Protein AF-A0A3D5IV07-F1 (afdb_monomer_lite)

Sequence (123 aa):
GIRDPHIYRGQEGNFYLAMTDLHIFAKRDGIRETEWQRDGEKYGWGNNRGFVLMKSSDLINWSNAKVRLDQFFPDLKEVGAAWAPETIYDQKEGKLMLYYTMRMGNERNQMYYSYINDDFDSL

InterPro domains:
  IPR023296 Glycosyl hydrolase, five-bladed beta-propeller domain superfamily [G3DSA:2.115.10.20] (1-121)
  IPR023296 Glycosyl hydrolase, five-bladed beta-propeller domain superfamily [SSF75005] (2-120)

Secondary structure (DSSP, 8-state):
-EEEEEEEE-TTS-EEEEEEE--S-TTTTTS-SSSSSS-HHHH-TT---EEEEEEESSSSS---EEEEHHHH-GGGTTEEEEEEEEEEEETTTTEEEEEEEEEETTS--EEEEEEE-TTSS--

pLDDT: mean 95.97, std 2.64, range [83.69, 98.56]

Structure (mmCIF, N/CA/C/O backbone):
data_AF-A0A3D5IV07-F1
#
_entry.id   AF-A0A3D5IV07-F1
#
loop_
_atom_site.group_PDB
_atom_site.id
_atom_site.type_symbol
_atom_site.label_atom_id
_atom_site.label_alt_id
_atom_site.label_comp_id
_atom_site.label_asym_id
_atom_site.label_entity_id
_atom_site.label_seq_id
_atom_site.pdbx_PDB_ins_code
_atom_site.Cartn_x
_atom_site.Cartn_y
_atom_site.Cartn_z
_atom_site.occupancy
_atom_site.B_iso_or_equiv
_atom_site.auth_seq_id
_atom_site.auth_comp_id
_atom_site.auth_asym_id
_atom_site.auth_atom_id
_atom_site.pdbx_PDB_model_num
ATOM 1 N N . GLY A 1 1 ? 11.918 3.110 0.340 1.00 83.69 1 GLY A N 1
ATOM 2 C CA . GLY A 1 1 ? 11.392 4.453 0.630 1.00 83.69 1 GLY A CA 1
ATOM 3 C C . GLY A 1 1 ? 9.916 4.299 0.895 1.00 83.69 1 GLY A C 1
ATOM 4 O O . GLY A 1 1 ? 9.343 3.337 0.407 1.00 83.69 1 GLY A O 1
ATOM 5 N N . ILE A 1 2 ? 9.322 5.190 1.677 1.00 92.88 2 ILE A N 1
ATOM 6 C CA . ILE A 1 2 ? 7.878 5.197 1.935 1.00 92.88 2 ILE A CA 1
ATOM 7 C C . ILE A 1 2 ? 7.281 6.471 1.353 1.00 92.88 2 ILE A C 1
ATOM 9 O O . ILE A 1 2 ? 7.954 7.505 1.323 1.00 92.88 2 ILE A O 1
ATOM 13 N N . ARG A 1 3 ? 6.053 6.391 0.851 1.00 95.00 3 ARG A N 1
ATOM 14 C CA . ARG A 1 3 ? 5.328 7.543 0.313 1.00 95.00 3 ARG A CA 1
ATOM 15 C C . ARG A 1 3 ? 3.821 7.321 0.379 1.00 95.00 3 ARG A C 1
ATOM 17 O O . ARG A 1 3 ? 3.373 6.207 0.634 1.00 95.00 3 ARG A O 1
ATOM 24 N N . ASP A 1 4 ? 3.089 8.394 0.107 1.00 97.38 4 ASP A N 1
ATOM 25 C CA . ASP A 1 4 ? 1.627 8.426 0.044 1.00 97.38 4 ASP A CA 1
ATOM 26 C C . ASP A 1 4 ? 0.976 7.909 1.350 1.00 97.38 4 ASP A C 1
ATOM 28 O O . ASP A 1 4 ? 0.242 6.925 1.318 1.00 97.38 4 ASP A O 1
ATOM 32 N N . PRO A 1 5 ? 1.294 8.500 2.522 1.00 97.62 5 PRO A N 1
ATOM 33 C CA . PRO A 1 5 ? 0.739 8.036 3.787 1.00 97.62 5 PRO A CA 1
ATOM 34 C C . PRO A 1 5 ? -0.744 8.374 3.912 1.00 97.62 5 PRO A C 1
ATOM 36 O O . PRO A 1 5 ? -1.131 9.541 3.838 1.00 97.62 5 PRO A O 1
ATOM 39 N N . HIS A 1 6 ? -1.549 7.358 4.205 1.00 98.56 6 HIS A N 1
ATOM 40 C CA . HIS A 1 6 ? -2.926 7.513 4.651 1.00 98.56 6 HIS A CA 1
ATOM 41 C C . HIS A 1 6 ? -3.052 7.084 6.111 1.00 98.56 6 HIS A C 1
ATOM 43 O O . HIS A 1 6 ? -2.695 5.956 6.455 1.00 98.56 6 HIS A O 1
ATOM 49 N N . ILE A 1 7 ? -3.583 7.971 6.960 1.00 97.94 7 ILE A N 1
ATOM 50 C CA . ILE A 1 7 ? -3.853 7.681 8.370 1.00 97.94 7 ILE A CA 1
ATOM 51 C C . ILE A 1 7 ? -5.349 7.500 8.620 1.00 97.94 7 ILE A C 1
ATOM 53 O O . ILE A 1 7 ? -6.165 8.322 8.215 1.00 97.94 7 ILE A O 1
ATOM 57 N N . TYR A 1 8 ? -5.699 6.442 9.343 1.00 97.69 8 TYR A N 1
ATOM 58 C CA . TYR A 1 8 ? -7.060 6.145 9.770 1.00 97.69 8 TYR A CA 1
ATOM 59 C C . TYR A 1 8 ? -7.107 5.937 11.285 1.00 97.69 8 TYR A C 1
ATOM 61 O O . TYR A 1 8 ? -6.268 5.234 11.846 1.00 97.69 8 TYR A O 1
ATOM 69 N N . ARG A 1 9 ? -8.101 6.528 11.957 1.00 97.12 9 ARG A N 1
ATOM 70 C CA . ARG A 1 9 ? -8.395 6.256 13.369 1.00 97.12 9 ARG A CA 1
ATOM 71 C C . ARG A 1 9 ? -9.553 5.267 13.444 1.00 97.12 9 ARG A C 1
ATOM 73 O O . ARG A 1 9 ? -10.671 5.605 13.064 1.00 97.12 9 ARG A O 1
ATOM 80 N N . GLY A 1 10 ? -9.283 4.065 13.939 1.00 93.00 10 GLY A N 1
ATOM 81 C CA . GLY A 1 10 ? -10.303 3.042 14.132 1.00 93.00 10 GLY A CA 1
ATOM 82 C C . GLY A 1 10 ? -11.224 3.325 15.308 1.00 93.00 10 GLY A C 1
ATOM 83 O O . GLY A 1 10 ? -10.921 4.123 16.197 1.00 93.00 10 GLY A O 1
ATOM 84 N N . GLN A 1 11 ? -12.347 2.611 15.321 1.00 87.94 11 GLN A N 1
ATOM 85 C CA . GLN A 1 11 ? -13.387 2.742 16.345 1.00 87.94 11 GLN A CA 1
ATOM 86 C C . GLN A 1 11 ? -12.877 2.387 17.751 1.00 87.94 11 GLN A C 1
ATOM 88 O O . GLN A 1 11 ? -13.290 3.003 18.727 1.00 87.94 11 GLN A O 1
ATOM 93 N N . GLU A 1 12 ? -11.916 1.465 17.846 1.00 86.62 12 GLU A N 1
ATOM 94 C CA . GLU A 1 12 ? -11.274 1.049 19.103 1.00 86.62 12 GLU A CA 1
ATOM 95 C C . GLU A 1 12 ? -10.189 2.022 19.599 1.00 86.62 12 GLU A C 1
ATOM 97 O O . GLU A 1 12 ? -9.530 1.773 20.603 1.00 86.62 12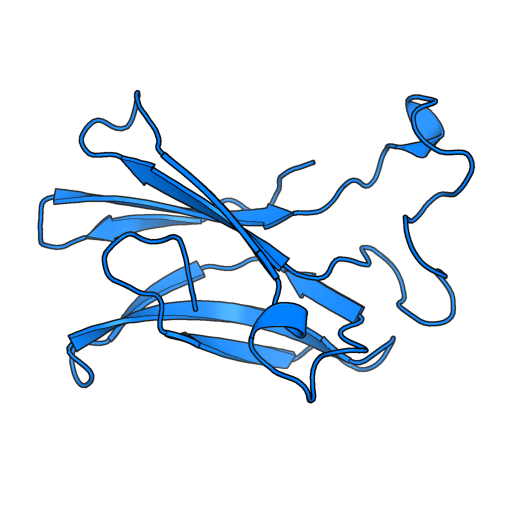 GLU A O 1
ATOM 102 N N . GLY A 1 13 ? -9.967 3.134 18.891 1.00 92.19 13 GLY A N 1
ATOM 103 C CA . GLY A 1 13 ? -8.990 4.156 19.266 1.00 92.19 13 GLY A CA 1
ATOM 104 C C . GLY A 1 13 ? -7.575 3.938 18.724 1.00 92.19 13 GLY A C 1
ATOM 105 O O . GLY A 1 13 ? -6.772 4.863 18.814 1.00 92.19 13 GLY A O 1
ATOM 106 N N . ASN A 1 14 ? -7.289 2.786 18.109 1.00 96.56 14 ASN A N 1
ATOM 107 C CA . ASN A 1 14 ? -6.037 2.547 17.385 1.00 96.56 14 ASN A CA 1
ATOM 108 C C . ASN A 1 14 ? -5.934 3.406 16.111 1.00 96.56 14 ASN A C 1
ATOM 110 O O . ASN A 1 14 ? -6.934 3.711 15.454 1.00 96.56 14 ASN A O 1
ATOM 114 N N . PHE A 1 15 ? -4.706 3.748 15.742 1.00 98.12 15 PHE A N 1
ATOM 115 C CA . PHE A 1 15 ? -4.332 4.461 14.528 1.00 98.12 15 PHE A CA 1
ATOM 116 C C . PHE A 1 15 ? -3.629 3.518 13.560 1.00 98.12 15 PHE A C 1
ATOM 118 O O . PHE A 1 15 ? -2.778 2.724 13.958 1.00 98.12 15 PHE A O 1
ATOM 125 N N . TYR A 1 16 ? -3.966 3.647 12.285 1.00 98.19 16 TYR A N 1
ATOM 126 C CA . TYR A 1 16 ? -3.497 2.792 11.208 1.00 98.19 16 TYR A CA 1
ATOM 127 C C . TYR A 1 16 ? -2.901 3.660 10.107 1.00 98.19 16 TYR A C 1
ATOM 129 O O . TYR A 1 16 ? -3.546 4.606 9.657 1.00 98.19 16 TYR A O 1
ATOM 137 N N . LEU A 1 17 ? -1.684 3.345 9.678 1.00 98.25 17 LEU A N 1
ATOM 138 C CA . LEU A 1 17 ? -1.005 3.997 8.565 1.00 98.25 17 LEU A CA 1
ATOM 139 C C . LEU A 1 17 ? -0.767 2.992 7.448 1.00 98.25 17 LEU A C 1
ATOM 141 O O . LEU A 1 17 ? -0.115 1.972 7.662 1.00 98.25 17 LEU A O 1
ATOM 145 N N . ALA A 1 18 ? -1.237 3.318 6.251 1.00 98.56 18 ALA A N 1
ATOM 146 C CA . ALA A 1 18 ? -0.927 2.582 5.037 1.00 98.56 18 ALA A CA 1
ATOM 147 C C . ALA A 1 18 ? -0.093 3.460 4.100 1.00 98.56 18 ALA A C 1
ATOM 149 O O . ALA A 1 18 ? -0.383 4.644 3.927 1.00 98.56 18 ALA A O 1
ATOM 150 N N . MET A 1 19 ? 0.968 2.891 3.526 1.00 98.56 19 MET A N 1
ATOM 151 C CA . MET A 1 19 ? 1.907 3.608 2.659 1.00 98.56 19 MET A CA 1
ATOM 152 C C . MET A 1 19 ? 2.411 2.728 1.524 1.00 98.56 19 MET A C 1
ATOM 154 O O . MET A 1 19 ? 2.585 1.519 1.678 1.00 98.56 19 MET A O 1
ATOM 158 N N . THR A 1 20 ? 2.756 3.352 0.405 1.00 98.25 20 THR A N 1
ATOM 159 C CA . THR A 1 20 ? 3.475 2.702 -0.693 1.00 98.25 20 THR A CA 1
ATOM 160 C C . THR A 1 20 ? 4.913 2.357 -0.264 1.00 98.25 20 THR A C 1
ATOM 162 O O . THR A 1 20 ? 5.668 3.256 0.121 1.00 98.25 20 THR A O 1
ATOM 165 N N . ASP A 1 21 ? 5.344 1.093 -0.407 1.00 96.25 21 ASP A N 1
ATOM 166 C CA . ASP A 1 21 ? 6.762 0.703 -0.271 1.00 96.25 21 ASP A CA 1
ATOM 167 C C . ASP A 1 21 ? 7.496 0.899 -1.607 1.00 96.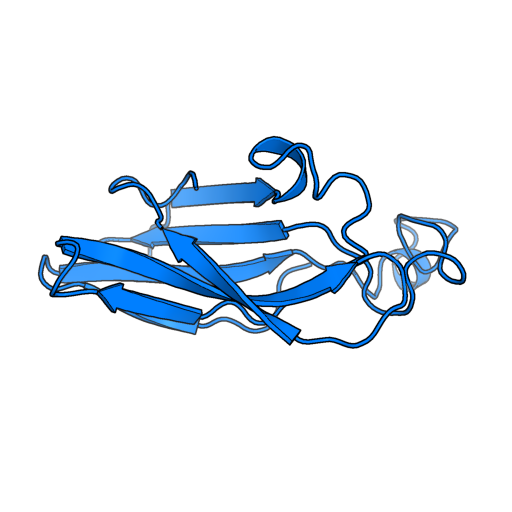25 21 ASP A C 1
ATOM 169 O O . ASP A 1 21 ? 7.499 0.018 -2.470 1.00 96.25 21 ASP A O 1
ATOM 173 N N . LEU A 1 22 ? 8.086 2.079 -1.821 1.00 94.12 22 LEU A N 1
ATOM 174 C CA . LEU A 1 22 ? 8.770 2.423 -3.069 1.00 94.12 22 LEU A CA 1
ATOM 175 C C . LEU A 1 22 ? 10.048 3.237 -2.840 1.00 94.12 22 LEU A C 1
ATOM 177 O O . LEU A 1 22 ? 10.065 4.286 -2.195 1.00 94.12 22 LEU A O 1
ATOM 181 N N . HIS A 1 23 ? 11.155 2.781 -3.430 1.00 90.31 23 HIS A N 1
ATOM 182 C CA . HIS A 1 23 ? 12.438 3.483 -3.385 1.00 90.31 23 HIS A CA 1
ATOM 183 C C . HIS A 1 23 ? 12.842 4.030 -4.763 1.00 90.31 23 HIS A C 1
ATOM 185 O O . HIS A 1 23 ? 13.419 3.301 -5.571 1.00 90.31 23 HIS A O 1
ATOM 191 N N . ILE A 1 24 ? 12.570 5.320 -4.996 1.00 90.81 24 ILE A N 1
ATOM 192 C CA . ILE A 1 24 ? 12.813 6.002 -6.284 1.00 90.81 24 ILE A CA 1
ATOM 193 C C . ILE A 1 24 ? 14.229 6.588 -6.441 1.00 90.81 24 ILE A C 1
ATOM 195 O O . ILE A 1 24 ? 14.641 6.893 -7.552 1.00 90.81 24 ILE A O 1
ATOM 199 N N . PHE A 1 25 ? 14.991 6.741 -5.352 1.00 91.25 25 PHE A N 1
ATOM 200 C CA . PHE A 1 25 ? 16.311 7.390 -5.371 1.00 91.25 25 PHE A CA 1
ATOM 201 C C . PHE A 1 25 ? 17.490 6.449 -5.103 1.00 91.25 25 PHE A C 1
ATOM 203 O O . PHE A 1 25 ? 18.618 6.909 -4.964 1.00 91.25 25 PHE A O 1
ATOM 210 N N . ALA A 1 26 ? 17.262 5.131 -5.113 1.00 92.12 26 ALA A N 1
ATOM 211 C CA . ALA A 1 26 ? 18.296 4.149 -4.783 1.00 92.12 26 ALA A CA 1
ATOM 212 C C . ALA A 1 26 ? 19.564 4.296 -5.641 1.00 92.12 26 ALA A C 1
ATOM 214 O O . ALA A 1 26 ? 20.663 4.123 -5.126 1.00 92.12 26 ALA A O 1
ATOM 215 N N . LYS A 1 27 ? 19.417 4.649 -6.927 1.00 93.75 27 LYS A N 1
ATOM 216 C CA . LYS A 1 27 ? 20.554 4.895 -7.823 1.00 93.75 27 LYS A CA 1
ATOM 217 C C . LYS A 1 27 ? 21.304 6.182 -7.518 1.00 93.75 27 LYS A C 1
ATOM 219 O O . LYS A 1 27 ? 22.526 6.168 -7.437 1.00 93.75 27 LYS A O 1
ATOM 224 N N . ARG A 1 28 ? 20.575 7.283 -7.317 1.00 94.12 28 ARG A N 1
ATOM 225 C CA . ARG A 1 28 ? 21.157 8.573 -6.913 1.00 94.12 28 ARG A CA 1
ATOM 226 C C . ARG A 1 28 ? 21.969 8.425 -5.624 1.00 94.12 28 ARG A C 1
ATOM 228 O O . ARG A 1 28 ? 23.045 8.997 -5.520 1.00 94.12 28 ARG A O 1
ATOM 235 N N . ASP A 1 29 ? 21.454 7.638 -4.684 1.00 94.44 29 ASP A N 1
ATOM 236 C CA . ASP A 1 29 ? 22.039 7.456 -3.354 1.00 94.44 29 ASP A CA 1
ATOM 237 C C . ASP A 1 29 ? 23.113 6.347 -3.316 1.00 94.44 29 ASP A C 1
ATOM 239 O O . ASP A 1 29 ? 23.601 6.007 -2.242 1.00 94.44 29 ASP A O 1
ATOM 243 N N . GLY A 1 30 ? 23.481 5.757 -4.463 1.00 95.38 30 GLY A N 1
ATOM 244 C CA . GLY A 1 30 ? 24.514 4.715 -4.548 1.00 95.38 30 GLY A CA 1
ATOM 245 C C . GLY A 1 30 ? 24.134 3.372 -3.905 1.00 95.38 30 GLY A C 1
ATOM 246 O O . GLY A 1 30 ? 24.998 2.543 -3.645 1.00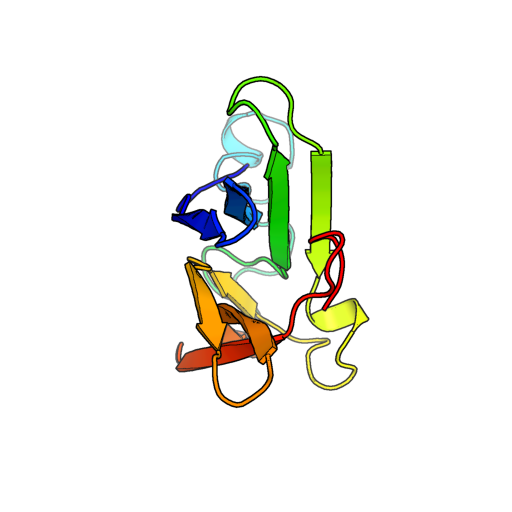 95.38 30 GLY A O 1
ATOM 247 N N . ILE A 1 31 ? 22.846 3.142 -3.634 1.00 93.69 31 ILE A N 1
ATOM 248 C CA . ILE A 1 31 ? 22.315 1.913 -3.016 1.00 93.69 31 ILE A CA 1
ATOM 249 C C . ILE A 1 31 ? 22.053 0.827 -4.077 1.00 93.69 31 ILE A C 1
ATOM 251 O O . ILE A 1 31 ? 21.967 -0.359 -3.755 1.00 93.69 31 ILE A O 1
ATOM 255 N N . ARG A 1 32 ? 21.888 1.217 -5.348 1.00 92.88 32 ARG A N 1
ATOM 256 C CA . ARG A 1 32 ? 21.618 0.310 -6.473 1.00 92.88 32 ARG A CA 1
ATOM 257 C C . ARG A 1 32 ? 22.132 0.890 -7.793 1.00 92.88 32 ARG A C 1
ATOM 259 O O . ARG A 1 32 ? 21.951 2.068 -8.045 1.00 92.88 32 ARG A O 1
ATOM 266 N N . GLU A 1 33 ? 22.650 0.055 -8.689 1.00 94.75 33 GLU A N 1
ATOM 267 C CA . GLU A 1 33 ? 23.125 0.500 -10.018 1.00 94.75 33 GLU A CA 1
ATOM 268 C C . GLU A 1 33 ? 21.989 0.860 -10.998 1.00 94.75 33 GLU A C 1
ATOM 270 O O . GLU A 1 33 ? 22.135 1.679 -11.913 1.00 94.75 33 GLU A O 1
ATOM 275 N N . THR A 1 34 ? 20.822 0.248 -10.808 1.00 92.25 34 THR A N 1
ATOM 276 C CA . THR A 1 34 ? 19.626 0.427 -11.635 1.00 92.25 34 THR A CA 1
ATOM 277 C C . THR A 1 34 ? 18.640 1.411 -11.009 1.00 92.25 34 THR A C 1
ATOM 279 O O . THR A 1 34 ? 18.480 1.483 -9.787 1.00 92.25 34 THR A O 1
ATOM 282 N N . GLU A 1 35 ? 17.921 2.149 -11.860 1.00 89.88 35 GLU A N 1
ATOM 283 C CA . GLU A 1 35 ? 16.878 3.094 -11.434 1.00 89.88 35 GLU A CA 1
ATOM 284 C C . GLU A 1 35 ? 15.817 2.394 -10.572 1.00 89.88 35 GLU A C 1
ATOM 286 O O . GLU A 1 35 ? 15.544 2.813 -9.446 1.00 89.88 35 GLU A O 1
ATOM 291 N N . TRP A 1 36 ? 15.315 1.250 -11.042 1.00 92.12 36 TRP A N 1
ATOM 292 C CA . TRP A 1 36 ? 14.306 0.431 -10.374 1.00 92.12 36 TRP A CA 1
ATOM 293 C C . TRP A 1 36 ? 14.869 -0.906 -9.886 1.00 92.12 36 TRP A C 1
ATOM 295 O O . TRP A 1 36 ? 15.891 -1.381 -10.378 1.00 92.12 36 TRP A O 1
ATOM 305 N N . GLN A 1 37 ? 14.203 -1.532 -8.907 1.00 89.88 37 GLN A N 1
ATOM 306 C CA . GLN A 1 37 ? 14.599 -2.868 -8.433 1.00 89.88 37 GLN A CA 1
ATOM 307 C C . GLN A 1 37 ? 14.297 -3.949 -9.477 1.00 89.88 37 GLN A C 1
ATOM 309 O O . GLN A 1 37 ? 14.949 -4.990 -9.495 1.00 89.88 37 GLN A O 1
ATOM 314 N N . ARG A 1 38 ? 13.283 -3.717 -10.314 1.00 94.00 38 ARG A N 1
ATOM 315 C CA . ARG A 1 38 ? 12.887 -4.599 -11.410 1.00 94.00 38 ARG A CA 1
ATOM 316 C C . ARG A 1 38 ? 12.956 -3.860 -12.736 1.00 94.00 38 ARG A C 1
ATOM 318 O O . ARG A 1 38 ? 12.981 -2.634 -12.757 1.00 94.00 38 ARG A O 1
ATOM 325 N N . ASP A 1 39 ? 12.930 -4.632 -13.813 1.00 95.12 39 ASP A N 1
ATOM 326 C CA . ASP A 1 39 ? 12.893 -4.157 -15.194 1.00 95.12 39 ASP A CA 1
ATOM 327 C C . ASP A 1 39 ? 11.865 -3.021 -15.401 1.00 95.12 39 ASP A C 1
ATOM 329 O O . ASP A 1 39 ? 10.671 -3.171 -15.122 1.00 95.12 39 ASP A O 1
ATOM 333 N N . GLY A 1 40 ? 12.350 -1.863 -15.854 1.00 94.00 40 GLY A N 1
ATOM 334 C CA . GLY A 1 40 ? 11.526 -0.676 -16.072 1.00 94.00 40 GLY A CA 1
ATOM 335 C C . GLY A 1 40 ? 10.635 -0.762 -17.313 1.00 94.00 40 GLY A C 1
ATOM 336 O O . GLY A 1 40 ? 9.561 -0.170 -17.311 1.00 94.00 40 GLY A O 1
ATOM 337 N N . GLU A 1 41 ? 11.025 -1.518 -18.340 1.00 94.88 41 GLU A N 1
ATOM 338 C CA . GLU A 1 41 ? 10.206 -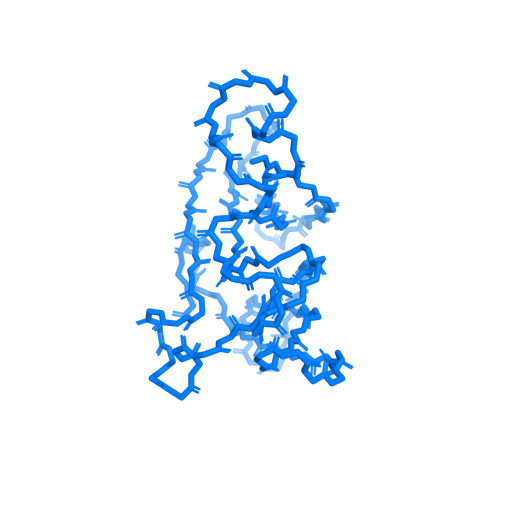1.731 -19.539 1.00 94.88 41 GLU A CA 1
ATOM 339 C C . GLU A 1 41 ? 9.042 -2.675 -19.223 1.00 94.88 41 GLU A C 1
ATOM 341 O O . GLU A 1 41 ? 7.892 -2.397 -19.574 1.00 94.88 41 GLU A O 1
ATOM 346 N N . LYS A 1 42 ? 9.323 -3.751 -18.477 1.00 97.06 42 LYS A N 1
ATOM 347 C CA . LYS A 1 42 ? 8.320 -4.759 -18.107 1.00 97.06 42 LYS A CA 1
ATOM 348 C C . LYS A 1 42 ? 7.312 -4.260 -17.070 1.00 97.06 42 LYS A C 1
ATOM 350 O O . LYS A 1 42 ? 6.132 -4.593 -17.165 1.00 97.06 42 LYS A O 1
ATOM 355 N N . TYR A 1 43 ? 7.754 -3.498 -16.065 1.00 96.94 43 TYR A N 1
ATOM 356 C CA . TYR A 1 43 ? 6.899 -3.106 -14.932 1.00 96.94 43 TYR A CA 1
ATOM 357 C C . TYR A 1 43 ? 6.600 -1.606 -14.856 1.00 96.94 43 TYR A C 1
ATOM 359 O O . TYR A 1 43 ? 5.839 -1.177 -13.986 1.00 96.94 43 TYR A O 1
ATOM 367 N N . GLY A 1 44 ? 7.184 -0.795 -15.737 1.00 95.06 44 GLY A N 1
ATOM 368 C CA . GLY A 1 44 ? 6.986 0.650 -15.761 1.00 95.06 44 GLY A CA 1
ATOM 369 C C . GLY A 1 44 ? 7.617 1.390 -14.576 1.00 95.06 44 GLY A C 1
ATOM 370 O O . GLY A 1 44 ? 8.335 0.828 -13.738 1.00 95.06 44 GLY A O 1
ATOM 371 N N . TRP A 1 45 ? 7.317 2.689 -14.507 1.00 93.88 45 TRP A N 1
ATOM 372 C CA . TRP A 1 45 ? 7.800 3.587 -13.457 1.00 93.88 45 TRP A CA 1
ATOM 373 C C . TRP A 1 45 ? 7.246 3.198 -12.088 1.00 93.88 45 TRP A C 1
ATOM 375 O O . TRP A 1 45 ? 6.126 2.704 -11.990 1.00 93.88 45 TRP A O 1
ATOM 385 N N . GLY A 1 46 ? 8.001 3.454 -11.019 1.00 92.19 46 GLY A N 1
ATOM 386 C CA . GLY A 1 46 ? 7.515 3.247 -9.655 1.00 92.19 46 GLY A CA 1
ATOM 387 C C . GLY A 1 46 ? 7.234 1.781 -9.326 1.00 92.19 46 GLY A C 1
ATOM 388 O O . GLY A 1 46 ? 6.365 1.496 -8.504 1.00 92.19 46 GLY A O 1
ATOM 389 N N . ASN A 1 47 ? 7.931 0.848 -9.983 1.00 93.88 47 ASN A N 1
ATOM 390 C CA . ASN A 1 47 ? 7.617 -0.560 -9.826 1.00 93.88 47 ASN A CA 1
ATOM 391 C C . ASN A 1 47 ? 7.866 -1.043 -8.387 1.00 93.88 47 ASN A C 1
ATOM 393 O O . ASN A 1 47 ? 8.984 -1.049 -7.875 1.00 93.88 47 ASN A O 1
ATOM 397 N N . ASN A 1 48 ? 6.791 -1.467 -7.734 1.00 95.56 48 ASN A N 1
ATOM 398 C CA . ASN A 1 48 ? 6.792 -2.059 -6.402 1.00 95.56 48 ASN A CA 1
ATOM 399 C C . ASN A 1 48 ? 5.732 -3.164 -6.330 1.00 95.56 48 ASN A C 1
ATOM 401 O O . ASN A 1 48 ? 5.034 -3.438 -7.304 1.00 95.56 48 ASN A O 1
ATOM 405 N N . ARG A 1 49 ? 5.651 -3.838 -5.183 1.00 96.44 49 ARG A N 1
ATOM 406 C CA . ARG A 1 49 ? 4.783 -5.015 -5.009 1.00 96.44 49 ARG A CA 1
ATOM 407 C C . ARG A 1 49 ? 3.869 -4.926 -3.795 1.00 96.44 49 ARG A C 1
ATOM 409 O O . ARG A 1 49 ? 3.170 -5.890 -3.494 1.00 96.44 49 ARG A O 1
ATOM 416 N N . GLY A 1 50 ? 3.924 -3.829 -3.051 1.00 96.81 50 GLY A N 1
ATOM 417 C CA . GLY A 1 50 ? 3.310 -3.825 -1.742 1.00 96.81 50 GLY A CA 1
ATOM 418 C C . GLY A 1 50 ? 3.459 -2.544 -0.952 1.00 96.81 50 GLY A C 1
ATOM 419 O O . GLY A 1 50 ? 3.884 -1.499 -1.449 1.00 96.81 50 GLY A O 1
ATOM 420 N N . PHE A 1 51 ? 3.095 -2.682 0.309 1.00 98.25 51 PHE A N 1
ATOM 421 C CA . PHE A 1 51 ? 2.826 -1.594 1.221 1.00 98.25 51 PHE A CA 1
ATOM 422 C C . PHE A 1 51 ? 3.647 -1.747 2.493 1.00 98.25 51 PHE A C 1
ATOM 424 O O . PHE A 1 51 ? 4.081 -2.845 2.855 1.00 98.25 51 PHE A O 1
ATOM 431 N N . VAL A 1 52 ? 3.810 -0.631 3.190 1.00 98.31 52 VAL A N 1
ATOM 432 C CA . VAL A 1 52 ? 4.161 -0.629 4.606 1.00 98.31 52 VAL A CA 1
ATOM 433 C C . VAL A 1 52 ? 2.895 -0.308 5.385 1.00 98.31 52 VAL A C 1
ATOM 435 O O . VAL A 1 52 ? 2.275 0.730 5.147 1.00 98.31 52 VAL A O 1
ATOM 438 N N . LEU A 1 53 ? 2.522 -1.207 6.291 1.00 98.50 53 LEU A N 1
ATOM 439 C CA . LEU A 1 53 ? 1.416 -1.032 7.225 1.00 98.50 53 LEU A CA 1
ATOM 440 C C . LEU A 1 53 ? 1.978 -0.770 8.618 1.00 98.50 53 LEU A C 1
ATOM 442 O O . LEU A 1 53 ? 2.971 -1.384 9.011 1.00 98.50 53 LEU A O 1
ATOM 446 N N . MET A 1 54 ? 1.377 0.159 9.355 1.00 98.38 54 MET A N 1
ATOM 447 C CA . MET A 1 54 ? 1.774 0.472 10.726 1.00 98.38 54 MET A CA 1
ATOM 448 C C . MET A 1 54 ? 0.545 0.688 11.604 1.00 98.38 54 MET A C 1
ATOM 450 O O . MET A 1 54 ? -0.421 1.319 11.174 1.00 98.38 54 MET A O 1
ATOM 454 N N . LYS A 1 55 ? 0.597 0.199 12.846 1.00 98.06 55 LYS A N 1
ATOM 455 C CA . LYS A 1 55 ? -0.461 0.358 13.853 1.00 98.06 55 LYS A CA 1
ATOM 456 C C . LYS A 1 55 ? 0.109 1.002 15.112 1.00 98.06 55 LYS A C 1
ATOM 458 O O . LYS A 1 55 ? 1.227 0.688 15.518 1.00 98.06 55 LYS A O 1
ATOM 463 N N . SER A 1 56 ? -0.647 1.902 15.730 1.00 98.12 56 SER A N 1
ATOM 464 C CA . SER A 1 56 ? -0.257 2.586 16.966 1.00 98.12 56 SER A CA 1
ATOM 465 C C . SER A 1 56 ? -1.465 2.884 17.841 1.00 98.12 56 SER A C 1
ATOM 467 O O . SER A 1 56 ? -2.544 3.172 17.333 1.00 98.12 56 SER A O 1
ATOM 469 N N . SER A 1 57 ? -1.281 2.869 19.158 1.00 97.44 57 SER A N 1
ATOM 470 C CA . SER A 1 57 ? -2.282 3.333 20.123 1.00 97.44 57 SER A CA 1
ATOM 471 C C . SER A 1 57 ? -2.076 4.791 20.559 1.00 97.44 57 SER A C 1
ATOM 473 O O . SER A 1 57 ? -2.952 5.356 21.207 1.00 97.44 57 SER A O 1
ATOM 475 N N . ASP A 1 58 ? -0.928 5.403 20.246 1.00 97.19 58 ASP A N 1
ATOM 476 C CA . ASP A 1 58 ? -0.504 6.696 20.807 1.00 97.19 58 ASP A CA 1
ATOM 477 C C . ASP A 1 58 ? 0.086 7.687 19.785 1.00 97.19 58 ASP A C 1
ATOM 479 O O . ASP A 1 58 ? 0.494 8.779 20.172 1.00 97.19 58 ASP A O 1
ATOM 483 N N . LEU A 1 59 ? 0.115 7.332 18.493 1.00 97.38 59 LEU A N 1
ATOM 484 C CA . LEU A 1 59 ? 0.735 8.083 17.386 1.00 97.38 59 LEU A CA 1
ATOM 485 C C . LEU A 1 59 ? 2.263 8.243 17.469 1.00 97.38 59 LEU A C 1
ATOM 487 O O . LEU A 1 59 ? 2.859 8.844 16.572 1.00 97.38 59 LEU A O 1
ATOM 491 N N . ILE A 1 60 ? 2.911 7.687 18.491 1.00 97.38 60 ILE A N 1
ATOM 492 C CA . ILE A 1 60 ? 4.352 7.812 18.744 1.00 97.38 60 ILE A CA 1
ATOM 493 C C . ILE A 1 60 ? 5.041 6.475 18.479 1.00 97.38 60 ILE A C 1
ATOM 495 O O . ILE A 1 60 ? 6.021 6.409 17.737 1.00 97.38 60 ILE A O 1
ATOM 499 N N . ASN A 1 61 ? 4.516 5.408 19.075 1.00 98.00 61 ASN A N 1
ATOM 500 C CA . ASN A 1 61 ? 5.054 4.061 19.012 1.00 98.00 61 ASN A CA 1
ATOM 501 C C . ASN A 1 61 ? 4.256 3.254 17.994 1.00 98.00 61 ASN A C 1
ATOM 503 O O . ASN A 1 61 ? 3.041 3.099 18.128 1.00 98.00 61 ASN A O 1
ATOM 507 N N . TRP A 1 62 ? 4.942 2.735 16.980 1.00 98.12 62 TRP A N 1
ATOM 508 C CA . TRP A 1 62 ? 4.307 2.065 15.851 1.00 98.12 62 TRP A CA 1
ATOM 509 C C . TRP A 1 62 ? 4.851 0.651 15.655 1.00 98.12 62 TRP A C 1
ATOM 511 O O . TRP A 1 62 ? 6.066 0.454 15.569 1.00 98.12 62 TRP A O 1
ATOM 521 N N . SER A 1 63 ? 3.953 -0.325 15.500 1.00 98.00 63 SER A N 1
ATOM 522 C CA . SER A 1 63 ? 4.303 -1.571 14.816 1.00 98.00 63 SER A CA 1
ATOM 523 C C . SER A 1 63 ? 4.523 -1.289 13.326 1.00 98.00 63 SER A C 1
ATOM 525 O O . SER A 1 63 ? 4.066 -0.272 12.801 1.00 98.00 63 SER A O 1
ATOM 527 N N . ASN A 1 64 ? 5.245 -2.166 12.632 1.00 96.44 64 ASN A N 1
ATOM 528 C CA . ASN A 1 64 ? 5.411 -2.063 11.187 1.00 96.44 64 ASN A CA 1
ATOM 529 C C . ASN A 1 64 ? 5.412 -3.446 10.539 1.00 96.44 64 ASN A C 1
ATOM 531 O O . ASN A 1 64 ? 6.016 -4.381 11.063 1.00 96.44 64 ASN A O 1
ATOM 535 N N . ALA A 1 65 ? 4.777 -3.539 9.377 1.00 97.94 65 ALA A N 1
ATOM 536 C CA . ALA A 1 65 ? 4.719 -4.734 8.558 1.00 97.94 65 ALA A CA 1
ATOM 537 C C . ALA A 1 65 ? 4.930 -4.373 7.086 1.00 97.94 65 ALA A C 1
ATOM 539 O O . ALA A 1 65 ? 4.468 -3.336 6.606 1.00 97.94 65 ALA A O 1
ATOM 540 N N . LYS A 1 66 ? 5.640 -5.240 6.360 1.00 97.44 66 LYS A N 1
ATOM 541 C CA . LYS A 1 66 ? 5.796 -5.143 4.904 1.00 97.44 66 LYS A CA 1
ATOM 542 C C . LYS A 1 66 ? 4.889 -6.171 4.264 1.00 97.44 66 LYS A C 1
ATOM 544 O O . LYS A 1 66 ? 5.108 -7.367 4.426 1.00 97.44 66 LYS A O 1
ATOM 549 N N . VAL A 1 67 ? 3.916 -5.697 3.508 1.00 97.50 67 VAL A N 1
ATOM 550 C CA . VAL A 1 67 ? 2.853 -6.531 2.957 1.00 97.50 67 VAL A CA 1
ATOM 551 C C . VAL A 1 67 ? 2.955 -6.521 1.444 1.00 97.50 67 VAL A C 1
ATOM 553 O O . VAL A 1 67 ? 2.944 -5.457 0.831 1.00 97.50 67 VAL A O 1
ATOM 556 N N . ARG A 1 68 ? 3.074 -7.699 0.827 1.00 96.50 68 ARG A N 1
ATOM 557 C CA . ARG A 1 68 ? 3.269 -7.844 -0.620 1.00 96.50 68 ARG A CA 1
ATOM 558 C C . ARG A 1 68 ? 2.148 -8.640 -1.258 1.00 96.50 68 ARG A C 1
ATOM 560 O O . ARG A 1 68 ? 1.983 -9.812 -0.946 1.00 96.50 68 ARG A O 1
ATOM 567 N N . LEU A 1 69 ? 1.466 -8.038 -2.228 1.00 97.44 69 LEU A N 1
ATOM 568 C CA . LEU A 1 69 ? 0.335 -8.657 -2.924 1.00 97.44 69 LEU A CA 1
ATOM 569 C C . LEU A 1 69 ? 0.702 -10.007 -3.552 1.00 97.44 69 LEU A C 1
ATOM 571 O O . LEU A 1 69 ? -0.048 -10.970 -3.435 1.00 97.44 69 LEU A O 1
ATOM 575 N N . ASP A 1 70 ? 1.893 -10.106 -4.141 1.00 96.19 70 ASP A N 1
ATOM 576 C CA . ASP A 1 70 ? 2.362 -11.319 -4.816 1.00 96.19 70 ASP A CA 1
ATOM 577 C C . ASP A 1 70 ? 2.618 -12.516 -3.880 1.00 96.19 70 ASP A C 1
ATOM 579 O O . ASP A 1 70 ? 2.765 -13.643 -4.351 1.00 96.19 70 ASP A O 1
ATOM 583 N N . GLN A 1 71 ? 2.680 -12.284 -2.564 1.00 96.88 71 GLN A N 1
ATOM 584 C CA . GLN A 1 71 ? 2.838 -13.343 -1.563 1.00 96.88 71 GLN A CA 1
ATOM 585 C C . GLN A 1 71 ? 1.497 -13.923 -1.099 1.00 96.88 71 GLN A C 1
ATOM 587 O O . GLN A 1 71 ? 1.457 -15.083 -0.697 1.00 96.88 71 GLN A O 1
ATOM 592 N N . PHE A 1 72 ? 0.418 -13.142 -1.185 1.00 95.38 72 PHE A N 1
ATOM 593 C CA . PHE A 1 72 ? -0.926 -13.547 -0.758 1.00 95.38 72 PHE A CA 1
ATOM 594 C C . PHE A 1 72 ? -1.793 -14.022 -1.926 1.00 95.38 72 PHE A C 1
ATOM 596 O O . PHE A 1 72 ? -2.633 -14.902 -1.760 1.00 95.38 72 PHE A O 1
ATOM 603 N N . PHE A 1 73 ? -1.557 -13.487 -3.126 1.00 95.62 73 PHE A N 1
ATOM 604 C CA . PHE A 1 73 ? -2.373 -13.758 -4.305 1.00 95.62 73 PHE A CA 1
ATOM 605 C C . PHE A 1 73 ? -1.496 -14.313 -5.437 1.00 95.62 73 PHE A C 1
ATOM 607 O O . PHE A 1 73 ? -0.758 -13.550 -6.068 1.00 95.62 73 PHE A O 1
ATOM 614 N N . PRO A 1 74 ? -1.561 -15.629 -5.730 1.00 93.69 74 PRO A N 1
ATOM 615 C CA . PRO A 1 74 ? -0.729 -16.266 -6.755 1.00 93.69 74 PRO A CA 1
ATOM 616 C C . PRO A 1 74 ? -0.834 -15.625 -8.145 1.00 93.69 74 PRO A C 1
ATOM 618 O O . PRO A 1 74 ? 0.158 -15.583 -8.874 1.00 93.69 74 PRO A O 1
ATOM 621 N N . ASP A 1 75 ? -2.002 -15.080 -8.484 1.00 95.56 75 ASP A N 1
ATOM 622 C CA . ASP A 1 75 ? -2.259 -14.424 -9.771 1.00 95.56 75 ASP A CA 1
ATOM 623 C C . ASP A 1 75 ? -1.571 -13.051 -9.886 1.00 95.56 75 ASP A C 1
ATOM 625 O O . ASP A 1 75 ? -1.411 -12.515 -10.981 1.00 95.56 75 ASP A O 1
ATOM 629 N N . LEU A 1 76 ? -1.088 -12.493 -8.768 1.00 96.62 76 LEU A N 1
ATOM 630 C CA . LEU A 1 76 ? -0.422 -11.190 -8.702 1.00 96.62 76 LEU A CA 1
ATOM 631 C C . LEU A 1 76 ? 1.111 -11.287 -8.713 1.00 96.62 76 LEU A C 1
ATOM 633 O O . LEU A 1 76 ? 1.794 -10.304 -8.422 1.00 96.62 76 LEU A O 1
ATOM 637 N N . LYS A 1 77 ? 1.687 -12.434 -9.104 1.00 95.94 77 LYS A N 1
ATOM 638 C CA . LYS A 1 77 ? 3.152 -12.602 -9.246 1.00 95.94 77 LYS A CA 1
ATOM 639 C C . LYS A 1 77 ? 3.810 -11.540 -10.128 1.00 95.94 77 LYS A C 1
ATOM 641 O O . LYS A 1 77 ? 4.936 -11.122 -9.863 1.00 95.94 77 LYS A O 1
ATOM 646 N N . GLU A 1 78 ? 3.093 -11.084 -11.148 1.00 96.81 78 GLU A N 1
ATOM 647 C CA . GLU A 1 78 ? 3.553 -10.091 -12.121 1.00 96.81 78 GLU A CA 1
ATOM 648 C C . GLU A 1 78 ? 3.000 -8.681 -11.838 1.00 96.81 78 GLU A C 1
ATOM 650 O O . GLU A 1 78 ? 2.943 -7.837 -12.735 1.00 96.81 78 GLU A O 1
ATOM 655 N N . VAL A 1 79 ? 2.601 -8.393 -10.590 1.00 97.50 79 VAL A N 1
ATOM 656 C CA . VAL A 1 79 ? 2.139 -7.056 -10.192 1.00 97.50 79 VAL A CA 1
ATOM 657 C C . VAL A 1 79 ? 3.208 -6.004 -10.497 1.00 97.50 79 VAL A C 1
ATOM 659 O O . VAL A 1 79 ? 4.362 -6.098 -10.065 1.00 97.50 79 VAL A O 1
ATOM 662 N N . GLY A 1 80 ? 2.838 -4.990 -11.271 1.00 97.31 80 GLY A N 1
ATOM 663 C CA . GLY A 1 80 ? 3.726 -3.910 -11.690 1.00 97.31 80 GLY A CA 1
ATOM 664 C C . GLY A 1 80 ? 3.877 -2.830 -10.633 1.00 97.31 80 GLY A C 1
ATOM 665 O O . GLY A 1 80 ? 4.987 -2.366 -10.366 1.00 97.31 80 GLY A O 1
ATOM 666 N N . ALA A 1 81 ? 2.763 -2.475 -10.003 1.00 97.06 81 ALA A N 1
ATOM 667 C CA . ALA A 1 81 ? 2.694 -1.448 -8.980 1.00 97.06 81 ALA A CA 1
ATOM 668 C C . ALA A 1 81 ? 1.559 -1.717 -7.996 1.00 97.06 81 ALA A C 1
ATOM 670 O O . ALA A 1 81 ? 0.524 -2.249 -8.390 1.00 97.06 81 ALA A O 1
ATOM 671 N N . ALA A 1 82 ? 1.755 -1.280 -6.756 1.00 97.69 82 ALA A N 1
ATOM 672 C CA . ALA A 1 82 ? 0.764 -1.261 -5.688 1.00 97.69 82 ALA A CA 1
ATOM 673 C C . ALA A 1 82 ? 0.942 0.048 -4.901 1.00 97.69 82 ALA A C 1
ATOM 675 O O . ALA A 1 82 ? 1.909 0.192 -4.151 1.00 97.69 82 ALA A O 1
ATOM 676 N N . TRP A 1 83 ? 0.077 1.035 -5.129 1.00 98.06 83 TRP A N 1
ATOM 677 C CA . TRP A 1 83 ? 0.320 2.439 -4.776 1.00 98.06 83 TRP A CA 1
ATOM 678 C C . TRP A 1 83 ? -0.830 3.094 -4.027 1.00 98.06 83 TRP A C 1
ATOM 680 O O . TRP A 1 83 ? -1.987 2.713 -4.206 1.00 98.06 83 TRP A O 1
ATOM 690 N N . ALA A 1 84 ? -0.468 4.138 -3.276 1.00 98.25 84 ALA A N 1
ATOM 691 C CA . ALA A 1 84 ? -1.355 5.047 -2.558 1.00 98.25 84 ALA A CA 1
ATOM 692 C C . ALA A 1 84 ? -2.478 4.293 -1.832 1.00 98.25 84 ALA A C 1
ATOM 694 O O . ALA A 1 84 ? -3.651 4.485 -2.154 1.00 98.25 84 ALA A O 1
ATOM 695 N N . PRO A 1 85 ? -2.122 3.356 -0.933 1.00 98.56 85 PRO A N 1
ATOM 696 C CA . PRO A 1 85 ? -3.128 2.631 -0.191 1.00 98.56 85 PRO A CA 1
ATOM 697 C C . PRO A 1 85 ? -3.831 3.565 0.791 1.00 98.56 85 PRO A C 1
ATO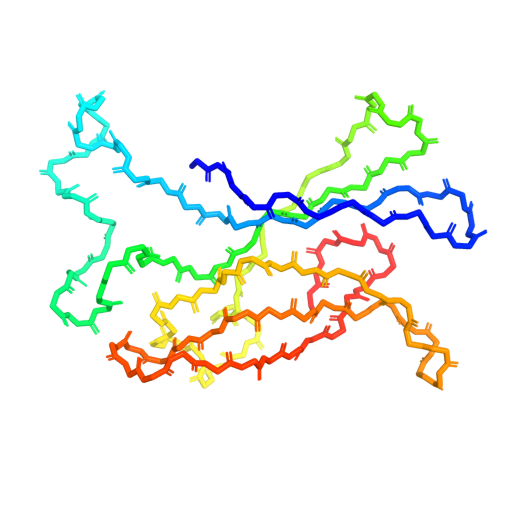M 699 O O . PRO A 1 85 ? -3.204 4.387 1.458 1.00 98.56 85 PRO A O 1
ATOM 702 N N . GLU A 1 86 ? -5.129 3.373 0.925 1.00 98.50 86 GLU A N 1
ATOM 703 C CA . GLU A 1 86 ? -5.963 4.037 1.909 1.00 98.50 86 GLU A CA 1
ATOM 704 C C . GLU A 1 86 ? -6.790 2.988 2.654 1.00 98.50 86 GLU A C 1
ATOM 706 O O . GLU A 1 86 ? -7.046 1.889 2.153 1.00 98.50 86 GLU A O 1
ATOM 711 N N . THR A 1 87 ? -7.189 3.325 3.878 1.00 97.75 87 THR A N 1
ATOM 712 C CA . THR A 1 87 ? -7.860 2.393 4.786 1.00 97.75 87 THR A CA 1
ATOM 713 C C . THR A 1 87 ? -9.230 2.923 5.164 1.00 97.75 87 THR A C 1
ATOM 715 O O . THR A 1 87 ? -9.360 4.063 5.609 1.00 97.75 87 THR A O 1
ATOM 718 N N . ILE A 1 88 ? -10.242 2.067 5.076 1.00 96.88 88 ILE A N 1
ATOM 719 C CA . ILE A 1 88 ? -11.590 2.332 5.582 1.00 96.88 88 ILE A CA 1
ATOM 720 C C . ILE A 1 88 ? -12.115 1.103 6.322 1.00 96.88 88 ILE A C 1
ATOM 722 O O . ILE A 1 88 ? -11.712 -0.021 6.040 1.00 96.88 88 ILE A O 1
ATOM 726 N N . TYR A 1 89 ? -13.010 1.305 7.285 1.00 96.12 89 TYR A N 1
ATOM 727 C CA . TYR A 1 89 ? -13.725 0.202 7.918 1.00 96.12 89 TYR A CA 1
ATOM 728 C C . TYR A 1 89 ? -14.990 -0.131 7.122 1.00 96.12 89 TYR A C 1
ATOM 730 O O . TYR A 1 89 ? -15.891 0.706 7.019 1.00 96.12 89 TYR A O 1
ATOM 738 N N . ASP A 1 90 ? -15.064 -1.344 6.576 1.00 96.31 90 ASP A N 1
ATOM 739 C CA . ASP A 1 90 ? -16.279 -1.867 5.960 1.00 96.31 90 ASP A CA 1
ATOM 740 C C . ASP A 1 90 ? -17.218 -2.370 7.062 1.00 96.31 90 ASP A C 1
ATOM 742 O O . ASP A 1 90 ? -17.009 -3.427 7.658 1.00 96.31 90 ASP A O 1
ATOM 746 N N . GLN A 1 91 ? -18.272 -1.599 7.335 1.00 95.12 91 GLN A N 1
ATOM 747 C CA . GLN A 1 91 ? -19.265 -1.939 8.355 1.00 95.12 91 GLN A CA 1
ATOM 748 C C . GLN A 1 91 ? -20.062 -3.204 8.027 1.00 95.12 91 GLN A C 1
ATOM 750 O O . GLN A 1 91 ? -20.565 -3.850 8.943 1.00 95.12 91 GLN A O 1
ATOM 755 N N . LYS A 1 92 ? -20.211 -3.549 6.745 1.00 96.88 92 LYS A N 1
ATOM 756 C CA . LYS A 1 92 ? -20.981 -4.719 6.321 1.00 96.88 92 LYS A CA 1
ATOM 757 C C . LYS A 1 92 ? -20.204 -6.004 6.586 1.00 96.88 92 LYS A C 1
ATOM 759 O O . LYS A 1 92 ? -20.783 -6.968 7.075 1.00 96.88 92 LYS A O 1
ATOM 764 N N . GLU A 1 93 ? -18.911 -5.999 6.279 1.00 96.19 93 GLU A N 1
ATOM 765 C CA . GLU A 1 93 ? -18.031 -7.156 6.489 1.00 96.19 93 GLU A CA 1
ATOM 766 C C . GLU A 1 93 ? -17.373 -7.165 7.877 1.00 96.19 93 GLU A C 1
ATOM 768 O O . GLU A 1 93 ? -16.799 -8.173 8.285 1.00 96.19 93 GLU A O 1
ATOM 773 N N . GLY A 1 94 ? -17.456 -6.053 8.615 1.00 94.44 94 GLY A N 1
ATOM 774 C CA . GLY A 1 94 ? -16.888 -5.908 9.953 1.00 94.44 94 GLY A CA 1
ATOM 775 C C . GLY A 1 94 ? -15.358 -5.866 9.968 1.00 94.44 94 GLY A C 1
ATOM 776 O O . GLY A 1 94 ? -14.754 -6.241 10.971 1.00 94.44 94 GLY A O 1
ATOM 777 N N . LYS A 1 95 ? -14.723 -5.440 8.867 1.00 94.75 95 LYS A N 1
ATOM 778 C CA . LYS A 1 95 ? -13.269 -5.531 8.652 1.00 94.75 95 LYS A CA 1
ATOM 779 C C . LYS A 1 95 ? -12.674 -4.224 8.151 1.00 94.75 95 LYS A C 1
ATOM 781 O O . LYS A 1 95 ? -13.329 -3.446 7.458 1.00 94.75 95 LYS A O 1
ATOM 786 N N . LEU A 1 96 ? -11.391 -4.011 8.441 1.00 96.00 96 LEU A N 1
ATOM 787 C CA . LEU A 1 96 ? -10.620 -2.977 7.756 1.00 96.00 96 LEU A CA 1
ATOM 788 C C . LEU A 1 96 ? -10.340 -3.411 6.318 1.00 96.00 96 LEU A C 1
ATOM 790 O O . LEU A 1 96 ? -9.854 -4.511 6.062 1.00 96.00 96 LEU A O 1
ATOM 794 N N . MET A 1 97 ? -10.646 -2.518 5.387 1.00 97.94 97 MET A N 1
ATOM 795 C CA . MET A 1 97 ? -10.383 -2.656 3.967 1.00 97.94 97 MET A CA 1
ATOM 796 C C . MET A 1 97 ? -9.241 -1.721 3.580 1.00 97.94 97 MET A C 1
ATOM 798 O O . MET A 1 97 ? -9.295 -0.518 3.847 1.00 97.94 97 MET A O 1
ATOM 802 N N . LEU A 1 98 ? -8.236 -2.277 2.912 1.00 98.44 98 LEU A N 1
ATOM 803 C CA . LEU A 1 98 ? -7.221 -1.531 2.185 1.00 98.44 98 LEU A CA 1
ATOM 804 C C . LEU A 1 98 ? -7.682 -1.387 0.745 1.00 98.44 98 LEU A C 1
ATOM 806 O O . LEU A 1 98 ? -7.868 -2.401 0.076 1.00 98.44 98 LEU A O 1
ATOM 810 N N . TYR A 1 99 ? -7.820 -0.168 0.245 1.00 98.56 99 TYR A N 1
ATOM 811 C CA . TYR A 1 99 ? -8.017 0.077 -1.180 1.00 98.56 99 TYR A CA 1
ATOM 812 C C . TYR A 1 99 ? -6.833 0.843 -1.745 1.00 98.56 99 TYR A C 1
ATOM 814 O O . TYR A 1 99 ? -6.207 1.643 -1.060 1.00 98.56 99 TYR A O 1
ATOM 822 N N . TYR A 1 100 ? -6.466 0.535 -2.982 1.00 98.56 100 TYR A N 1
ATOM 823 C CA . TYR A 1 100 ? -5.205 0.983 -3.557 1.00 98.56 100 TYR A CA 1
ATOM 824 C C . TYR A 1 100 ? -5.256 0.977 -5.077 1.00 98.56 100 TYR A C 1
ATOM 826 O O . TYR A 1 100 ? -6.055 0.279 -5.707 1.00 98.56 100 TYR A O 1
ATOM 834 N N . THR A 1 101 ? -4.344 1.736 -5.673 1.00 98.38 101 THR A N 1
ATOM 835 C CA . THR A 1 101 ? -4.077 1.659 -7.106 1.00 98.38 101 THR A CA 1
ATOM 836 C C . THR A 1 101 ? -3.146 0.482 -7.390 1.00 98.38 101 THR A C 1
ATOM 838 O O . THR A 1 101 ? -2.095 0.354 -6.765 1.00 98.38 101 THR A O 1
ATOM 841 N N . MET A 1 102 ? -3.485 -0.359 -8.362 1.00 97.75 102 MET A N 1
ATOM 842 C CA . MET A 1 102 ? -2.628 -1.451 -8.830 1.00 97.75 102 MET A CA 1
ATOM 843 C C . MET A 1 102 ? -2.577 -1.479 -10.358 1.00 97.75 102 MET A C 1
ATOM 845 O O . MET A 1 102 ? -3.521 -1.063 -11.032 1.00 97.75 102 MET A O 1
ATOM 849 N N . ARG A 1 103 ? -1.490 -2.023 -10.908 1.00 97.38 103 ARG A N 1
ATOM 850 C CA . ARG A 1 103 ? -1.470 -2.550 -12.282 1.00 97.38 103 ARG A CA 1
ATOM 851 C C . ARG A 1 103 ? -0.719 -3.873 -12.349 1.00 97.38 103 ARG A C 1
ATOM 853 O O . ARG A 1 103 ? 0.205 -4.099 -11.563 1.00 97.38 103 ARG A O 1
ATOM 860 N N . MET A 1 104 ? -1.050 -4.686 -13.345 1.00 97.50 104 MET A N 1
ATOM 861 C CA . MET A 1 104 ? -0.247 -5.836 -13.764 1.00 97.50 104 MET A CA 1
ATOM 862 C C . MET A 1 104 ? 0.796 -5.391 -14.791 1.00 97.50 104 MET A C 1
ATOM 864 O O . MET A 1 104 ? 0.487 -4.582 -15.663 1.00 97.50 104 MET A O 1
ATOM 868 N N . GLY A 1 105 ? 2.043 -5.861 -14.665 1.00 97.12 105 GLY A N 1
ATOM 869 C CA . GLY A 1 105 ? 3.138 -5.475 -15.562 1.00 97.12 105 GLY A CA 1
ATOM 870 C C . GLY A 1 105 ? 3.229 -3.957 -15.778 1.00 97.12 105 GLY A C 1
ATOM 871 O O . GLY A 1 105 ? 3.432 -3.186 -14.838 1.00 97.12 105 GLY A O 1
ATOM 872 N N . ASN A 1 106 ? 3.035 -3.525 -17.021 1.00 97.25 106 ASN A N 1
ATOM 873 C CA . ASN A 1 106 ? 2.989 -2.115 -17.415 1.00 97.25 106 ASN A CA 1
ATOM 874 C C . ASN A 1 106 ? 1.625 -1.715 -18.017 1.00 97.25 106 ASN A C 1
ATOM 876 O O . ASN A 1 106 ? 1.541 -0.858 -18.894 1.00 97.25 106 ASN A O 1
ATOM 880 N N . GLU A 1 107 ? 0.550 -2.376 -17.584 1.00 96.94 107 GLU A N 1
ATOM 881 C CA . GLU A 1 107 ? -0.815 -2.103 -18.039 1.00 96.94 107 GLU A CA 1
ATOM 882 C C . GLU A 1 107 ? -1.417 -0.844 -17.384 1.00 96.94 107 GLU A C 1
ATOM 884 O O . GLU A 1 107 ? -0.757 -0.093 -16.659 1.00 96.94 107 GLU A O 1
ATOM 889 N N . ARG A 1 108 ? -2.707 -0.589 -17.645 1.00 97.12 108 ARG A N 1
ATOM 890 C CA . ARG A 1 108 ? -3.437 0.528 -17.036 1.00 97.12 108 ARG A CA 1
ATOM 891 C C . ARG A 1 108 ? -3.575 0.334 -15.529 1.00 97.12 108 ARG A C 1
ATOM 893 O O . ARG A 1 108 ? -3.871 -0.755 -15.050 1.00 97.12 108 ARG A O 1
ATOM 900 N N . ASN A 1 109 ? -3.433 1.433 -14.799 1.00 97.81 109 ASN A N 1
ATOM 901 C CA . ASN A 1 109 ? -3.715 1.467 -13.371 1.00 97.81 109 ASN A CA 1
ATOM 902 C C . ASN A 1 109 ? -5.228 1.365 -13.125 1.00 97.81 109 ASN A C 1
ATOM 904 O O . ASN A 1 109 ? -6.015 2.014 -13.819 1.00 97.81 109 ASN A O 1
ATOM 908 N N . GLN A 1 110 ? -5.623 0.577 -12.130 1.00 98.06 110 GLN A N 1
ATOM 909 C CA . GLN A 1 110 ? -7.010 0.419 -11.692 1.00 98.06 110 GLN A CA 1
ATOM 910 C C . GLN A 1 110 ? -7.074 0.390 -10.160 1.00 98.06 110 GLN A C 1
ATOM 912 O O . GLN A 1 110 ? -6.057 0.191 -9.492 1.00 98.06 110 GLN A O 1
ATOM 917 N N . MET A 1 111 ? -8.270 0.594 -9.609 1.00 98.25 111 MET A N 1
ATOM 918 C CA . MET A 1 111 ? -8.514 0.495 -8.171 1.00 98.25 111 MET A CA 1
ATOM 919 C C . MET A 1 111 ? -8.830 -0.943 -7.776 1.00 98.25 111 MET A C 1
ATOM 921 O O . MET A 1 111 ? -9.631 -1.609 -8.429 1.00 98.25 111 MET A O 1
ATOM 925 N N . TYR A 1 112 ? -8.220 -1.385 -6.685 1.00 98.12 112 TYR A N 1
ATOM 926 C CA . TYR A 1 112 ? -8.420 -2.694 -6.075 1.00 98.12 112 TYR A CA 1
ATOM 927 C C . TYR A 1 112 ? -8.578 -2.536 -4.571 1.00 98.12 112 TYR A C 1
ATOM 929 O O . TYR A 1 112 ? -8.281 -1.475 -4.017 1.00 98.12 112 TYR A O 1
ATOM 937 N N . TYR A 1 113 ? -9.025 -3.600 -3.913 1.00 98.00 113 TYR A N 1
ATOM 938 C CA . TYR A 1 113 ? -9.052 -3.664 -2.464 1.00 98.00 113 TYR A CA 1
ATOM 939 C C . TYR A 1 113 ? -8.724 -5.067 -1.952 1.00 98.00 113 TYR A C 1
ATOM 941 O O . TYR A 1 113 ? -8.846 -6.052 -2.677 1.00 98.00 113 TYR A O 1
ATOM 949 N N . SER A 1 114 ? -8.305 -5.137 -0.694 1.00 97.69 114 SER A N 1
ATOM 950 C CA . SER A 1 114 ? -8.151 -6.358 0.099 1.00 97.69 114 SER A CA 1
ATOM 951 C C . SER A 1 114 ? -8.595 -6.069 1.529 1.00 97.69 114 SER A C 1
ATOM 953 O O . SER A 1 114 ? -8.521 -4.926 1.982 1.00 97.69 114 SER A O 1
ATOM 955 N N .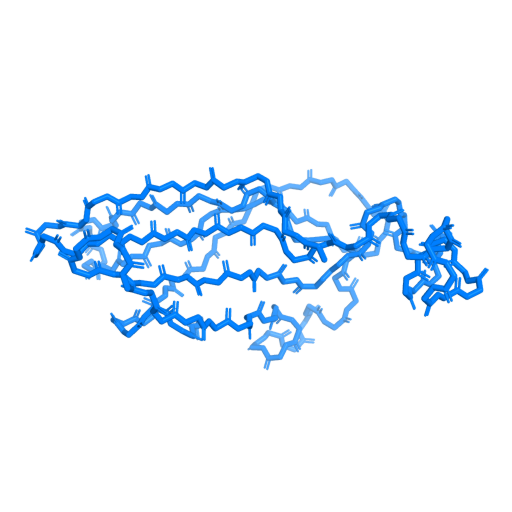 TYR A 1 115 ? -9.049 -7.087 2.253 1.00 97.75 115 TYR A N 1
ATOM 956 C CA . TYR A 1 115 ? -9.244 -6.955 3.696 1.00 97.75 115 TYR A CA 1
ATOM 957 C C . TYR A 1 115 ? -7.912 -7.126 4.424 1.00 97.75 115 TYR A C 1
ATOM 959 O O . TYR A 1 115 ? -7.012 -7.775 3.906 1.00 97.75 115 TYR A O 1
ATOM 967 N N . ILE A 1 116 ? -7.790 -6.510 5.597 1.00 96.00 116 ILE A N 1
ATOM 968 C CA . ILE A 1 116 ? -6.620 -6.619 6.474 1.00 96.00 116 ILE A CA 1
ATOM 969 C C . ILE A 1 116 ? -7.052 -7.326 7.761 1.00 96.00 116 ILE A C 1
ATOM 971 O O . ILE A 1 116 ? -8.178 -7.133 8.228 1.00 96.00 116 ILE A O 1
ATOM 975 N N . ASN A 1 117 ? -6.167 -8.138 8.334 1.00 95.62 117 ASN A N 1
ATOM 976 C CA . ASN A 1 117 ? -6.361 -8.706 9.666 1.00 95.62 117 ASN A CA 1
ATOM 977 C C . ASN A 1 117 ? -6.326 -7.645 10.790 1.00 95.62 117 ASN A C 1
ATOM 979 O O . ASN A 1 117 ? -5.881 -6.510 10.608 1.00 95.62 117 ASN A O 1
ATOM 983 N N . ASP A 1 118 ? -6.763 -8.035 11.988 1.00 92.94 118 ASP A N 1
ATOM 984 C CA . ASP A 1 118 ? -6.899 -7.120 13.132 1.00 92.94 118 ASP A CA 1
ATOM 985 C C . ASP A 1 118 ? -5.553 -6.577 13.644 1.00 92.94 118 ASP A C 1
ATOM 987 O O . ASP A 1 118 ? -5.473 -5.447 14.142 1.00 92.94 118 ASP A O 1
ATOM 991 N N . ASP A 1 119 ? -4.475 -7.348 13.485 1.00 95.44 119 ASP A N 1
ATOM 992 C CA . ASP A 1 119 ? -3.110 -6.937 13.841 1.00 95.44 119 ASP A CA 1
ATOM 993 C C . ASP A 1 119 ? -2.524 -5.903 12.869 1.00 95.44 119 ASP A C 1
ATOM 995 O O . ASP A 1 119 ? -1.551 -5.219 13.198 1.00 95.44 119 ASP A O 1
ATOM 999 N N . PHE A 1 120 ? -3.191 -5.695 11.729 1.00 97.06 120 PHE A N 1
ATOM 1000 C CA . PHE A 1 120 ? -2.820 -4.747 10.686 1.00 97.06 120 PHE A CA 1
ATOM 1001 C C . PHE A 1 120 ? -1.447 -5.045 10.060 1.00 97.06 120 PHE A C 1
ATOM 1003 O O . PHE A 1 120 ? -0.656 -4.140 9.781 1.00 97.06 120 PHE A O 1
ATOM 1010 N N . ASP A 1 121 ? -1.163 -6.330 9.845 1.00 97.38 121 ASP A N 1
ATOM 1011 C CA . ASP A 1 121 ? 0.118 -6.823 9.330 1.00 97.38 121 ASP A CA 1
ATOM 1012 C C . ASP A 1 121 ? 0.003 -7.856 8.191 1.00 97.38 121 ASP A C 1
ATOM 1014 O O . ASP A 1 121 ? 1.021 -8.193 7.581 1.00 97.38 121 ASP A O 1
ATOM 1018 N N . SER A 1 122 ? -1.213 -8.294 7.840 1.00 96.94 122 SER A N 1
ATOM 1019 C CA . SER A 1 122 ? -1.483 -9.258 6.764 1.00 96.94 122 SER A CA 1
ATOM 1020 C C . SER A 1 122 ? -2.761 -8.933 5.987 1.00 96.94 122 SER A C 1
ATOM 1022 O O . SER A 1 122 ? -3.706 -8.368 6.539 1.00 96.94 122 SER A O 1
ATOM 1024 N N . LEU A 1 123 ? -2.786 -9.340 4.710 1.00 94.12 123 LEU A N 1
ATOM 1025 C CA . LEU A 1 123 ? -3.989 -9.390 3.860 1.00 94.12 123 LEU A CA 1
ATOM 1026 C C . LEU A 1 123 ? -4.662 -10.764 3.931 1.00 94.12 123 LEU A C 1
ATOM 1028 O O . LEU A 1 123 ? -3.956 -11.724 4.327 1.00 94.12 123 LEU A O 1
#

Organism: NCBI:txid398743

Foldseek 3Di:
DWDQWAWDQDPVQKIKIKTFPFDQCCCVVVNDVDRGPDDCQFQNPRFDFFIWMWMDNPVPDIDIATEGPCVVDVVCVQKSGWGNWYWDQDPVVRFIKIKTWTDGTHDDIDIDIDTADPVRHYD

Radius of gyration: 15.03 Å; chains: 1; bounding box: 46×25×40 Å